Protein AF-A0A348UMD5-F1 (afdb_monomer_lite)

Radius of gyration: 15.3 Å; chains: 1; bounding box: 42×40×35 Å

Structure (mmCIF, N/CA/C/O backbone):
data_AF-A0A348UMD5-F1
#
_entry.id   AF-A0A348UMD5-F1
#
loop_
_atom_site.group_PDB
_atom_site.id
_atom_site.type_symbol
_atom_site.label_atom_id
_atom_site.label_alt_id
_atom_site.label_comp_id
_atom_site.label_asym_id
_atom_site.label_entity_id
_atom_site.label_seq_id
_atom_site.pdbx_PDB_ins_code
_atom_site.Cartn_x
_atom_site.Cartn_y
_atom_site.Cartn_z
_atom_site.occupancy
_atom_site.B_iso_or_equiv
_atom_site.auth_seq_id
_atom_site.auth_comp_id
_atom_site.auth_asym_id
_atom_site.auth_atom_id
_atom_site.pdbx_PDB_model_num
ATOM 1 N N . MET A 1 1 ? 19.401 23.606 12.285 1.00 41.56 1 MET A N 1
ATOM 2 C CA . MET A 1 1 ? 19.381 22.203 11.834 1.00 41.56 1 MET A CA 1
ATOM 3 C C . MET A 1 1 ? 18.327 21.515 12.675 1.00 41.56 1 MET A C 1
ATOM 5 O O . MET A 1 1 ? 18.678 20.749 13.545 1.00 41.56 1 MET A O 1
ATOM 9 N N . ASP A 1 2 ? 17.059 21.870 12.469 1.00 38.34 2 ASP A N 1
ATOM 10 C CA . ASP A 1 2 ? 15.937 21.374 13.271 1.00 38.34 2 ASP A CA 1
ATOM 11 C C . ASP A 1 2 ? 14.674 21.448 12.414 1.00 38.34 2 ASP A C 1
ATOM 13 O O . ASP A 1 2 ? 13.893 22.388 12.495 1.00 38.34 2 ASP A O 1
ATOM 17 N N . GLU A 1 3 ? 14.493 20.467 11.541 1.00 46.81 3 GLU A N 1
ATOM 18 C CA . GLU A 1 3 ? 13.171 20.139 11.029 1.00 46.81 3 GLU A CA 1
ATOM 19 C C . GLU A 1 3 ? 13.021 18.621 11.030 1.00 46.81 3 GLU A C 1
ATOM 21 O O . GLU A 1 3 ? 13.968 17.880 10.774 1.00 46.81 3 GLU A O 1
ATOM 26 N N . VAL A 1 4 ? 11.782 18.186 11.247 1.00 43.12 4 VAL A N 1
ATOM 27 C CA . VAL A 1 4 ? 11.281 16.812 11.114 1.00 43.12 4 VAL A CA 1
ATOM 28 C C . VAL A 1 4 ? 11.300 15.950 12.387 1.00 43.12 4 VAL A C 1
ATOM 30 O O . VAL A 1 4 ? 11.681 14.785 12.379 1.00 43.12 4 VAL A O 1
ATOM 33 N N . PHE A 1 5 ? 10.674 16.460 13.448 1.00 40.25 5 PHE A N 1
ATOM 34 C CA . PHE A 1 5 ? 9.768 15.632 14.253 1.00 40.25 5 PHE A CA 1
ATOM 35 C C . PHE A 1 5 ? 8.350 16.205 14.143 1.00 40.25 5 PHE A C 1
ATOM 37 O O . PHE A 1 5 ? 7.851 16.860 15.054 1.00 40.25 5 PHE A O 1
ATOM 44 N N . ARG A 1 6 ? 7.684 15.988 12.996 1.00 49.81 6 ARG A N 1
ATOM 45 C CA . ARG A 1 6 ? 6.225 16.165 12.940 1.00 49.81 6 ARG A CA 1
ATOM 46 C C . ARG A 1 6 ? 5.606 15.130 13.877 1.00 49.81 6 ARG A C 1
ATOM 48 O O . ARG A 1 6 ? 5.754 13.928 13.661 1.00 49.81 6 ARG A O 1
ATOM 55 N N . ASN A 1 7 ? 4.968 15.637 14.924 1.00 44.50 7 ASN A N 1
ATOM 56 C CA . ASN A 1 7 ? 4.265 14.879 15.945 1.00 44.50 7 ASN A CA 1
ATOM 57 C C . ASN A 1 7 ? 3.229 13.949 15.281 1.00 44.50 7 ASN A C 1
ATOM 59 O O . ASN A 1 7 ? 2.539 14.361 14.348 1.00 44.50 7 ASN A O 1
ATOM 63 N N . GLU A 1 8 ? 3.107 12.693 15.723 1.00 53.28 8 GLU A N 1
ATOM 64 C CA . GLU A 1 8 ? 2.163 11.738 15.111 1.00 53.28 8 GLU A CA 1
ATOM 65 C C . GLU A 1 8 ? 0.686 12.147 15.263 1.00 53.28 8 GLU A C 1
ATOM 67 O O . GLU A 1 8 ? -0.164 11.572 14.586 1.00 53.28 8 GLU A O 1
ATOM 72 N N . GLY A 1 9 ? 0.399 13.159 16.091 1.00 54.59 9 GLY A N 1
ATOM 73 C CA . GLY A 1 9 ? -0.937 13.686 16.374 1.00 54.59 9 GLY A CA 1
ATOM 74 C C . GLY A 1 9 ? -1.590 14.550 15.288 1.00 54.59 9 GLY A C 1
ATOM 75 O O . GLY A 1 9 ? -2.731 14.940 15.482 1.00 54.59 9 GLY A O 1
ATOM 76 N N . ASP A 1 10 ? -0.921 14.834 14.163 1.00 74.88 10 ASP A N 1
ATOM 77 C CA . ASP A 1 10 ? -1.445 15.733 13.110 1.00 74.88 10 ASP A CA 1
ATOM 78 C C . ASP A 1 10 ? -1.783 15.006 11.790 1.00 74.88 10 ASP A C 1
ATOM 80 O O . ASP A 1 10 ? -1.827 15.595 10.709 1.00 74.88 10 ASP A O 1
ATOM 84 N N . LYS A 1 11 ? -1.960 13.679 11.843 1.00 88.62 11 LYS A N 1
ATOM 85 C CA . LYS A 1 11 ? -2.388 12.897 10.675 1.00 88.62 11 LYS A CA 1
ATOM 86 C C . LYS A 1 11 ? -3.904 12.853 10.603 1.00 88.62 11 LYS A C 1
ATOM 88 O O . LYS A 1 11 ? -4.562 12.501 11.579 1.00 88.62 11 LYS A O 1
ATOM 93 N N . THR A 1 12 ? -4.445 13.095 9.415 1.00 95.88 12 THR A N 1
ATOM 94 C CA . THR A 1 12 ? -5.866 12.832 9.170 1.00 95.88 12 THR A CA 1
ATOM 95 C C . THR A 1 12 ? -6.091 11.320 9.167 1.00 95.88 12 THR A C 1
ATOM 97 O O . THR A 1 12 ? -5.408 10.580 8.454 1.00 95.88 12 THR A O 1
ATOM 100 N N . HIS A 1 13 ? -7.018 10.858 10.002 1.00 96.56 13 HIS A N 1
ATOM 101 C CA . HIS A 1 13 ? -7.304 9.440 10.180 1.00 96.56 13 HIS A CA 1
ATOM 102 C C . HIS A 1 13 ? -8.511 9.000 9.343 1.00 96.56 13 HIS A C 1
ATOM 104 O O . HIS A 1 13 ? -9.545 9.668 9.334 1.00 96.56 13 HIS A O 1
ATOM 110 N N . TYR A 1 14 ? -8.392 7.845 8.691 1.00 97.81 14 TYR A N 1
ATOM 111 C CA . TYR A 1 14 ? -9.471 7.193 7.954 1.00 97.81 14 TYR A CA 1
ATOM 112 C C . TYR A 1 14 ? -9.669 5.761 8.436 1.00 97.81 14 TYR A C 1
ATOM 114 O O . TYR A 1 14 ? -8.707 5.027 8.597 1.00 97.81 14 TYR A O 1
ATOM 122 N N . ARG A 1 15 ? -10.915 5.295 8.531 1.00 97.38 15 ARG A N 1
ATOM 123 C CA . ARG A 1 15 ? -11.182 3.878 8.826 1.00 97.38 15 ARG A CA 1
ATOM 124 C C . ARG A 1 15 ? -10.556 2.947 7.780 1.00 97.38 15 ARG A C 1
ATOM 126 O O . ARG A 1 15 ? -9.947 1.935 8.107 1.00 97.38 15 ARG A O 1
ATOM 133 N N . THR A 1 16 ? -10.698 3.299 6.503 1.00 98.19 16 THR A N 1
ATOM 134 C CA . THR A 1 16 ? -10.238 2.461 5.392 1.00 98.19 16 THR A CA 1
ATOM 135 C C . THR A 1 16 ? -9.733 3.317 4.241 1.00 98.19 16 THR A C 1
ATOM 137 O O . THR A 1 16 ? -10.397 4.279 3.856 1.00 98.19 16 THR A O 1
ATOM 140 N N . ILE A 1 17 ? -8.592 2.940 3.670 1.00 98.50 17 ILE A N 1
ATOM 141 C CA . ILE A 1 17 ? -8.039 3.504 2.435 1.00 98.50 17 ILE A CA 1
ATOM 142 C C . ILE A 1 17 ? -7.959 2.392 1.384 1.00 98.50 17 ILE A C 1
ATOM 144 O O . ILE A 1 17 ? -7.527 1.282 1.688 1.00 98.50 17 ILE A O 1
ATOM 148 N N . PHE A 1 18 ? -8.344 2.702 0.145 1.00 98.19 18 PHE A N 1
ATOM 149 C CA . PHE A 1 18 ? -8.160 1.841 -1.025 1.00 98.19 18 PHE A CA 1
ATOM 150 C C . PHE A 1 18 ? -7.208 2.532 -2.000 1.00 98.19 18 PHE A C 1
ATOM 152 O O . PHE A 1 18 ? -7.410 3.703 -2.318 1.00 98.19 18 PHE A O 1
ATOM 159 N N . LEU A 1 19 ? -6.185 1.821 -2.467 1.00 97.88 19 LEU A N 1
ATOM 160 C CA . LEU A 1 19 ? -5.264 2.262 -3.515 1.00 97.88 19 LEU A CA 1
ATOM 161 C C . LEU A 1 19 ? -5.177 1.169 -4.580 1.00 97.88 19 LEU A C 1
ATOM 163 O O . LEU A 1 19 ? -5.102 0.002 -4.214 1.00 97.88 19 LEU A O 1
ATOM 167 N N . SER A 1 20 ? -5.138 1.521 -5.859 1.00 95.25 20 SER A N 1
ATOM 168 C CA . SER A 1 20 ? -4.966 0.587 -6.983 1.00 95.25 20 SER A CA 1
ATOM 169 C C . SER A 1 20 ? -4.014 1.185 -8.020 1.00 95.25 20 SER A C 1
ATOM 171 O O . SER A 1 20 ? -3.693 2.373 -7.928 1.00 95.25 20 SER A O 1
ATOM 173 N N . ASP A 1 21 ? -3.549 0.366 -8.969 1.00 92.94 21 ASP A N 1
ATOM 174 C CA . ASP A 1 21 ? -2.866 0.813 -10.198 1.00 92.94 21 ASP A CA 1
ATOM 175 C C . ASP A 1 21 ? -1.684 1.764 -9.924 1.00 92.94 21 ASP A C 1
ATOM 177 O O . ASP A 1 21 ? -1.491 2.800 -10.565 1.00 92.94 21 ASP A O 1
ATOM 181 N N . ILE A 1 22 ? -0.888 1.435 -8.901 1.00 94.38 22 ILE A N 1
ATOM 182 C CA . ILE A 1 22 ? 0.247 2.262 -8.469 1.00 94.38 22 ILE A CA 1
ATOM 183 C C . ILE A 1 22 ? 1.440 2.079 -9.415 1.00 94.38 22 ILE A C 1
ATOM 185 O O . ILE A 1 22 ? 2.198 3.028 -9.638 1.00 94.38 22 ILE A O 1
ATOM 189 N N . HIS A 1 23 ? 1.619 0.871 -9.961 1.00 91.62 23 HIS A N 1
ATOM 190 C CA . HIS A 1 23 ? 2.644 0.550 -10.953 1.00 91.62 23 HIS A CA 1
ATOM 191 C C . HIS A 1 23 ? 4.077 0.911 -10.512 1.00 91.62 23 HIS A C 1
ATOM 193 O O . HIS A 1 23 ? 4.847 1.545 -11.250 1.00 91.62 23 HIS A O 1
ATOM 199 N N . LEU A 1 24 ? 4.471 0.520 -9.290 1.00 90.81 24 LEU A N 1
ATOM 200 C CA . LEU A 1 24 ? 5.857 0.658 -8.828 1.00 90.81 24 LEU A CA 1
ATOM 201 C C . LEU A 1 24 ? 6.791 -0.108 -9.773 1.00 90.81 24 LEU A C 1
ATOM 203 O O . LEU A 1 24 ? 6.634 -1.307 -9.979 1.00 90.81 24 LEU A O 1
ATOM 207 N N . GLY A 1 25 ? 7.792 0.577 -10.320 1.00 87.69 25 GLY A N 1
ATOM 208 C CA . GLY A 1 25 ? 8.713 0.042 -11.333 1.00 87.69 25 GLY A CA 1
ATOM 209 C C . GLY A 1 25 ? 8.528 0.695 -12.705 1.00 87.69 25 GLY A C 1
ATOM 210 O O . GLY A 1 25 ? 9.273 0.415 -13.650 1.00 87.69 25 GLY A O 1
ATOM 211 N N . THR A 1 26 ? 7.566 1.613 -12.828 1.00 88.19 26 THR A N 1
ATOM 212 C CA . THR A 1 26 ? 7.334 2.410 -14.034 1.00 88.19 26 THR A CA 1
ATOM 213 C C . THR A 1 26 ? 7.765 3.864 -13.851 1.00 88.19 26 THR A C 1
ATOM 215 O O . THR A 1 26 ? 7.709 4.427 -12.763 1.00 88.19 26 THR A O 1
ATOM 218 N N . ARG A 1 27 ? 8.174 4.513 -14.951 1.00 86.69 27 ARG A N 1
ATOM 219 C CA . ARG A 1 27 ? 8.560 5.938 -14.950 1.00 86.69 27 ARG A CA 1
ATOM 220 C C . ARG A 1 27 ? 7.387 6.884 -14.676 1.00 86.69 27 ARG A C 1
ATOM 222 O O . ARG A 1 27 ? 7.622 8.012 -14.268 1.00 86.69 27 ARG A O 1
ATOM 229 N N . GLY A 1 28 ? 6.156 6.442 -14.941 1.00 87.00 28 GLY A N 1
ATOM 230 C CA . GLY A 1 28 ? 4.942 7.230 -14.715 1.00 87.00 28 GLY A CA 1
ATOM 231 C C . GLY A 1 28 ? 4.447 7.198 -13.269 1.00 87.00 28 GLY A C 1
ATOM 232 O O . GLY A 1 28 ? 3.573 7.985 -12.918 1.00 87.00 28 GLY A O 1
ATOM 233 N N . CYS A 1 29 ? 5.000 6.320 -12.425 1.00 91.69 29 CYS A N 1
ATOM 234 C CA . CYS A 1 29 ? 4.572 6.178 -11.041 1.00 91.69 29 CYS A CA 1
ATOM 235 C C . CYS A 1 29 ? 4.849 7.455 -10.233 1.00 91.69 29 CYS A C 1
ATOM 237 O O . CYS A 1 29 ? 5.998 7.873 -10.058 1.00 91.69 29 CYS A O 1
ATOM 239 N N . GLN A 1 30 ? 3.796 8.037 -9.658 1.00 95.12 30 GLN A N 1
ATOM 240 C CA . GLN A 1 30 ? 3.872 9.210 -8.781 1.00 95.12 30 GLN A CA 1
ATOM 241 C C . GLN A 1 30 ? 4.243 8.824 -7.335 1.00 95.12 30 GLN A C 1
ATOM 243 O O . GLN A 1 30 ? 3.577 9.201 -6.369 1.00 95.12 30 GLN A O 1
ATOM 248 N N . ALA A 1 31 ? 5.327 8.061 -7.170 1.00 96.19 31 ALA A N 1
ATOM 249 C CA . ALA A 1 31 ? 5.708 7.452 -5.893 1.00 96.19 31 ALA A CA 1
ATOM 250 C C . ALA A 1 31 ? 5.929 8.469 -4.758 1.00 96.19 31 ALA A C 1
ATOM 252 O O . ALA A 1 31 ? 5.567 8.195 -3.615 1.00 96.19 31 ALA A O 1
ATOM 253 N N . ASP A 1 32 ? 6.484 9.649 -5.050 1.00 96.06 32 ASP A N 1
ATOM 254 C CA . ASP A 1 32 ? 6.721 10.676 -4.027 1.00 96.06 32 ASP A CA 1
ATOM 255 C C . ASP A 1 32 ? 5.420 11.325 -3.536 1.00 96.06 32 ASP A C 1
ATOM 257 O O . ASP A 1 32 ? 5.277 11.602 -2.343 1.00 96.06 32 ASP A O 1
ATOM 261 N N . GLN A 1 33 ? 4.439 11.505 -4.426 1.00 97.31 33 GLN A N 1
ATOM 262 C CA . GLN A 1 33 ? 3.117 12.025 -4.066 1.00 97.31 33 GLN A CA 1
ATOM 263 C C . GLN A 1 33 ? 2.353 11.005 -3.221 1.00 97.31 33 GLN A C 1
ATOM 265 O O . GLN A 1 33 ? 1.832 11.350 -2.159 1.00 97.31 33 GLN A O 1
ATOM 270 N N . LEU A 1 34 ? 2.386 9.731 -3.624 1.00 97.75 34 LEU A N 1
ATOM 271 C CA . LEU A 1 34 ? 1.841 8.633 -2.832 1.00 97.75 34 LEU A CA 1
ATOM 272 C C . LEU A 1 34 ? 2.512 8.545 -1.453 1.00 97.75 34 LEU A C 1
ATOM 274 O O . LEU A 1 34 ? 1.838 8.417 -0.432 1.00 97.75 34 LEU A O 1
ATOM 278 N N . LEU A 1 35 ? 3.840 8.644 -1.392 1.00 96.88 35 LEU A N 1
ATOM 279 C CA . LEU A 1 35 ? 4.565 8.611 -0.126 1.00 96.88 35 LEU A CA 1
ATOM 280 C C . LEU A 1 35 ? 4.186 9.792 0.776 1.00 96.88 35 LEU A C 1
ATOM 282 O O . LEU A 1 35 ? 4.061 9.607 1.988 1.00 96.88 35 LEU A O 1
ATOM 286 N N . SER A 1 36 ? 4.005 10.984 0.204 1.00 96.50 36 SER A N 1
ATOM 287 C CA . SER A 1 36 ? 3.519 12.164 0.925 1.00 96.50 36 SER A CA 1
ATOM 288 C C . SER A 1 36 ? 2.127 11.913 1.510 1.00 96.50 36 SER A C 1
ATOM 290 O O . SER A 1 36 ? 1.940 12.048 2.721 1.00 96.50 36 SER A O 1
ATOM 292 N N . PHE A 1 37 ? 1.194 11.411 0.694 1.00 97.44 37 PHE A N 1
ATOM 293 C CA . PHE A 1 37 ? -0.153 11.033 1.125 1.00 97.44 37 PHE A CA 1
ATOM 294 C C . PHE A 1 37 ? -0.130 10.013 2.275 1.00 97.44 37 PHE A C 1
ATOM 296 O O . PHE A 1 37 ? -0.764 10.218 3.307 1.00 97.44 37 PHE A O 1
ATOM 303 N N . LEU A 1 38 ? 0.665 8.945 2.163 1.00 96.56 38 LEU A N 1
ATOM 304 C CA . LEU A 1 38 ? 0.790 7.919 3.207 1.00 96.56 38 LEU A CA 1
ATOM 305 C C . LEU A 1 38 ? 1.482 8.422 4.484 1.00 96.56 38 LEU A C 1
ATOM 307 O O . LEU A 1 38 ? 1.428 7.752 5.521 1.00 96.56 38 LEU A O 1
ATOM 311 N N . LYS A 1 39 ? 2.206 9.546 4.428 1.00 94.25 39 LYS A N 1
ATOM 312 C CA . LYS A 1 39 ? 2.842 10.177 5.595 1.00 94.25 39 LYS A CA 1
ATOM 313 C C . LYS A 1 39 ? 1.881 11.096 6.343 1.00 94.25 39 LYS A C 1
ATOM 315 O O . LYS A 1 39 ? 1.963 11.126 7.572 1.00 94.25 39 LYS A O 1
ATOM 320 N N . SER A 1 40 ? 0.997 11.796 5.633 1.00 95.69 40 SER A N 1
ATOM 321 C CA . SER A 1 40 ? 0.009 12.714 6.212 1.00 95.69 40 SER A CA 1
ATOM 322 C C . SER A 1 40 ? -1.276 12.034 6.692 1.00 95.69 40 SER A C 1
ATOM 324 O O . SER A 1 40 ? -2.046 12.659 7.419 1.00 95.69 40 SER A O 1
ATOM 326 N N . HIS A 1 41 ? -1.489 10.761 6.348 1.00 96.75 41 HIS A N 1
ATOM 327 C CA . HIS A 1 41 ? -2.685 10.011 6.733 1.00 96.75 41 HIS A CA 1
ATOM 328 C C . HIS A 1 41 ? -2.371 8.747 7.538 1.00 96.75 41 HIS A C 1
ATOM 330 O O . HIS A 1 41 ? -1.282 8.169 7.443 1.00 96.75 41 HIS A O 1
ATOM 336 N N . SER A 1 42 ? -3.342 8.315 8.340 1.00 96.75 42 SER A N 1
ATOM 337 C CA . SER A 1 42 ? -3.356 7.018 9.025 1.00 96.75 42 SER A CA 1
ATOM 338 C C . SER A 1 42 ? -4.649 6.267 8.710 1.00 96.75 42 SER A C 1
ATOM 340 O O . SER A 1 42 ? -5.649 6.883 8.336 1.00 96.75 42 SER A O 1
ATOM 342 N N . CYS A 1 43 ? -4.630 4.939 8.840 1.00 97.88 43 CYS A N 1
ATOM 343 C CA . CYS A 1 43 ? -5.840 4.140 8.696 1.00 97.88 43 CYS A CA 1
ATOM 344 C C . CYS A 1 43 ? -5.815 2.823 9.465 1.00 97.88 43 CYS A C 1
ATOM 346 O O . CYS A 1 43 ? -4.734 2.309 9.771 1.00 97.88 43 CYS A O 1
ATOM 348 N N . ASP A 1 44 ? -7.006 2.289 9.745 1.00 98.00 44 AS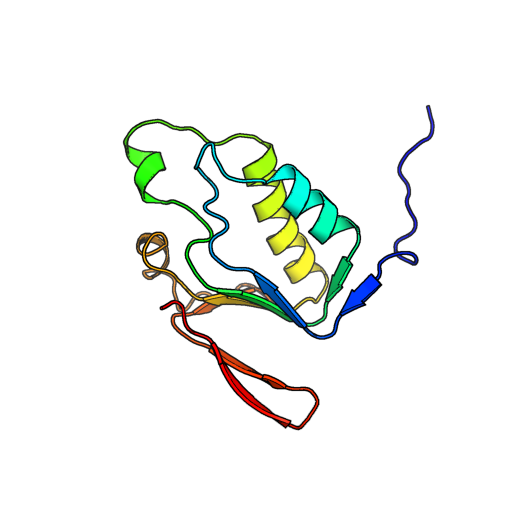P A N 1
ATOM 349 C CA . ASP A 1 44 ? -7.168 0.956 10.337 1.00 98.00 44 ASP A CA 1
ATOM 350 C C . ASP A 1 44 ? -6.961 -0.126 9.277 1.00 98.00 44 ASP A C 1
ATOM 352 O O . ASP A 1 44 ? -6.251 -1.101 9.511 1.00 98.00 44 ASP A O 1
ATOM 356 N N . GLU A 1 45 ? -7.534 0.072 8.087 1.00 98.31 45 GLU A N 1
ATOM 357 C CA . GLU A 1 45 ? -7.406 -0.836 6.950 1.00 98.31 45 GLU A CA 1
ATOM 358 C C . GLU A 1 45 ? -6.834 -0.130 5.712 1.00 98.31 45 GLU A C 1
ATOM 360 O O . GLU A 1 45 ? -7.330 0.915 5.288 1.00 98.31 45 GLU A O 1
ATOM 365 N N . LEU A 1 46 ? -5.837 -0.747 5.078 1.00 98.50 46 LEU A N 1
ATOM 366 C CA . LEU A 1 46 ? -5.292 -0.339 3.786 1.00 98.50 46 LEU A CA 1
ATOM 367 C C . LEU A 1 46 ? -5.460 -1.477 2.779 1.00 98.50 46 LEU A C 1
ATOM 369 O O . LEU A 1 46 ? -4.782 -2.496 2.875 1.00 98.50 46 LEU A O 1
ATOM 373 N N . TYR A 1 47 ? -6.322 -1.286 1.787 1.00 98.12 47 TYR A N 1
ATOM 374 C CA . TYR A 1 47 ? -6.465 -2.202 0.660 1.00 98.12 47 TYR A CA 1
ATOM 375 C C . TYR A 1 47 ? -5.591 -1.724 -0.502 1.00 98.12 47 TYR A C 1
ATOM 377 O O . TYR A 1 47 ? -5.749 -0.604 -0.986 1.00 98.12 47 TYR A O 1
ATOM 385 N N . LEU A 1 48 ? -4.682 -2.584 -0.949 1.00 97.31 48 LEU A N 1
ATOM 386 C CA . LEU A 1 48 ? -3.876 -2.411 -2.153 1.00 97.31 48 LEU A CA 1
ATOM 387 C C . LEU A 1 48 ? -4.483 -3.308 -3.241 1.00 97.31 48 LEU A C 1
ATOM 389 O O . LEU A 1 48 ? -4.344 -4.526 -3.185 1.00 97.31 48 LEU A O 1
ATOM 393 N N . VAL A 1 49 ? -5.240 -2.723 -4.166 1.00 95.81 49 VAL A N 1
ATOM 394 C CA . VAL A 1 49 ? -6.164 -3.405 -5.081 1.00 95.81 49 VAL A CA 1
ATOM 395 C C . VAL A 1 49 ? -5.544 -3.578 -6.466 1.00 95.81 49 VAL A C 1
ATOM 397 O O . VAL A 1 49 ? -5.960 -2.956 -7.438 1.00 95.81 49 VAL A O 1
ATOM 400 N N . GLY A 1 50 ? -4.552 -4.459 -6.537 1.00 91.62 50 GLY A N 1
ATOM 401 C CA . GLY A 1 50 ? -3.884 -4.871 -7.765 1.00 91.62 50 GLY A CA 1
ATOM 402 C C . GLY A 1 50 ? -3.020 -3.808 -8.439 1.00 91.62 50 GLY A C 1
ATOM 403 O O . GLY A 1 50 ? -3.095 -2.614 -8.145 1.00 91.62 50 GLY A O 1
ATOM 404 N N . ASP A 1 51 ? -2.149 -4.307 -9.313 1.00 89.69 51 ASP A N 1
ATOM 405 C CA . ASP A 1 51 ? -1.179 -3.571 -10.119 1.00 89.69 51 ASP A CA 1
ATOM 406 C C . ASP A 1 51 ? -0.356 -2.573 -9.293 1.00 89.69 51 ASP A C 1
ATOM 408 O O . ASP A 1 51 ? -0.103 -1.421 -9.651 1.00 89.69 51 ASP A O 1
ATOM 412 N N . ILE A 1 52 ? 0.086 -3.044 -8.126 1.00 92.38 52 ILE A N 1
ATOM 413 C CA . ILE A 1 52 ? 0.877 -2.245 -7.190 1.00 92.38 52 ILE A CA 1
ATOM 414 C C . ILE A 1 52 ? 2.348 -2.260 -7.595 1.00 92.38 52 ILE A C 1
ATOM 416 O O . ILE A 1 52 ? 3.019 -1.230 -7.495 1.00 92.38 52 ILE A O 1
ATOM 420 N N . ILE A 1 53 ? 2.858 -3.414 -8.039 1.00 87.50 53 ILE A N 1
ATOM 421 C CA . ILE A 1 53 ? 4.238 -3.600 -8.481 1.00 87.50 53 ILE A CA 1
ATOM 422 C C . ILE A 1 53 ? 4.245 -4.150 -9.906 1.00 87.50 53 ILE A C 1
ATOM 424 O O . ILE A 1 53 ? 3.737 -5.229 -10.193 1.00 87.50 53 ILE A O 1
ATOM 428 N N . ASP A 1 54 ? 4.950 -3.463 -10.797 1.00 79.94 54 ASP A N 1
ATOM 429 C CA . ASP A 1 54 ? 5.182 -3.945 -12.152 1.00 79.94 54 ASP A CA 1
ATOM 430 C C . ASP A 1 54 ? 6.337 -4.952 -12.200 1.00 79.94 54 ASP A C 1
ATOM 432 O O . ASP A 1 54 ? 7.488 -4.632 -12.519 1.00 79.94 54 ASP A O 1
ATOM 436 N N . GLY A 1 55 ? 6.021 -6.218 -11.903 1.00 60.66 55 GLY A N 1
ATOM 437 C CA . GLY A 1 55 ? 6.982 -7.328 -11.910 1.00 60.66 55 GLY A CA 1
ATOM 438 C C . GLY A 1 55 ? 7.605 -7.622 -13.284 1.00 60.66 55 GLY A C 1
ATOM 439 O O . GLY A 1 55 ? 8.677 -8.228 -13.367 1.00 60.66 55 GLY A O 1
ATOM 440 N N . TRP A 1 56 ? 6.978 -7.165 -14.373 1.00 52.41 56 TRP A N 1
ATOM 441 C CA . TRP A 1 56 ? 7.423 -7.411 -15.750 1.00 52.41 56 TRP A CA 1
ATOM 442 C C . TRP A 1 56 ? 8.715 -6.671 -16.128 1.00 52.41 56 TRP A C 1
ATOM 444 O O . TRP A 1 56 ? 9.504 -7.174 -16.931 1.00 52.41 56 TRP A O 1
ATOM 454 N N . ARG A 1 57 ? 8.994 -5.504 -15.528 1.00 50.06 57 ARG A N 1
ATOM 455 C CA . ARG A 1 57 ? 10.149 -4.676 -15.927 1.00 50.06 57 ARG A CA 1
ATOM 456 C C . ARG A 1 57 ? 11.455 -5.027 -15.219 1.00 50.06 57 ARG A C 1
ATOM 458 O O . ARG A 1 57 ? 12.527 -4.747 -15.753 1.00 50.06 57 ARG A O 1
ATOM 465 N N . LEU A 1 58 ? 11.379 -5.739 -14.092 1.00 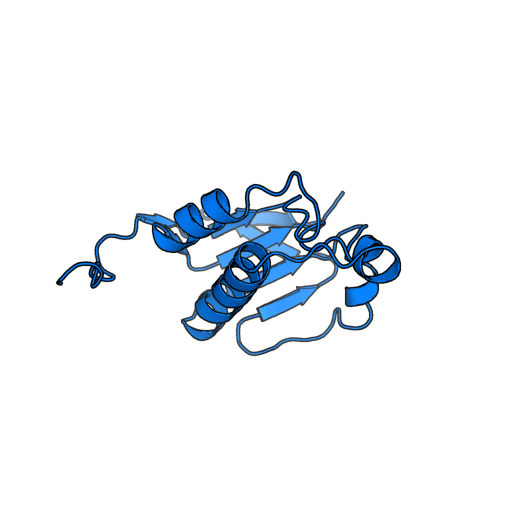50.66 58 LEU A N 1
ATOM 466 C CA . LEU A 1 58 ? 12.554 -6.276 -13.392 1.00 50.66 58 LEU A CA 1
ATOM 467 C C . LEU A 1 58 ? 13.379 -7.245 -14.261 1.00 50.66 58 LEU A C 1
ATOM 469 O O . LEU A 1 58 ? 14.542 -7.484 -13.951 1.00 50.66 58 LEU A O 1
ATOM 473 N N . ARG A 1 59 ? 12.813 -7.776 -15.357 1.00 53.59 59 ARG A N 1
ATOM 474 C CA . ARG A 1 59 ? 13.501 -8.704 -16.269 1.00 53.59 59 ARG A CA 1
ATOM 475 C C . ARG A 1 59 ? 14.195 -8.054 -17.469 1.00 53.59 59 ARG A C 1
ATOM 477 O O . ARG A 1 59 ? 14.947 -8.752 -18.139 1.00 53.59 59 ARG A O 1
ATOM 484 N N . SER A 1 60 ? 13.959 -6.774 -17.773 1.00 55.41 60 SER A N 1
ATOM 485 C CA . SER A 1 60 ? 14.479 -6.167 -19.014 1.00 55.41 60 SER A CA 1
ATOM 486 C C . SER A 1 60 ? 15.226 -4.846 -18.833 1.00 55.41 60 SER A C 1
ATOM 488 O O . SER A 1 60 ? 16.193 -4.627 -19.555 1.00 55.41 60 SER A O 1
ATOM 490 N N . GLN A 1 61 ? 14.878 -4.001 -17.853 1.00 56.53 61 GLN A N 1
ATOM 491 C CA . GLN A 1 61 ? 15.683 -2.845 -17.423 1.00 56.53 61 GLN A CA 1
ATOM 492 C C . GLN A 1 61 ? 15.327 -2.503 -15.971 1.00 56.53 61 GLN A C 1
ATOM 494 O O . GLN A 1 61 ? 14.167 -2.227 -15.673 1.00 56.53 61 GLN A O 1
ATOM 499 N N . LEU A 1 62 ? 16.315 -2.493 -15.071 1.00 69.88 62 LEU A N 1
ATOM 500 C CA . LEU A 1 62 ? 16.131 -2.302 -13.626 1.00 69.88 62 LEU A CA 1
ATOM 501 C C . LEU A 1 62 ? 15.791 -0.834 -13.272 1.00 69.88 62 LEU A C 1
ATOM 503 O O . LEU A 1 62 ? 16.566 -0.138 -12.620 1.00 69.88 62 LEU A O 1
ATOM 507 N N . TYR A 1 63 ? 14.648 -0.320 -13.732 1.00 80.50 63 TYR A N 1
ATOM 508 C CA . TYR A 1 63 ? 14.141 0.982 -13.299 1.00 80.50 63 TYR A CA 1
ATOM 509 C C . TYR A 1 63 ? 13.442 0.825 -11.947 1.00 80.50 63 TYR A C 1
ATOM 511 O O . TYR A 1 63 ? 12.252 0.533 -11.871 1.00 80.50 63 TYR A O 1
ATOM 519 N N . TRP A 1 64 ? 14.209 1.002 -10.873 1.00 88.69 64 TRP A N 1
ATOM 520 C CA . TRP A 1 64 ? 13.694 0.946 -9.508 1.00 88.69 64 TRP A CA 1
ATOM 521 C C . TRP A 1 64 ? 14.263 2.086 -8.651 1.00 88.69 64 TRP A C 1
ATOM 523 O O . TRP A 1 64 ? 15.246 1.903 -7.927 1.00 88.69 64 TRP A O 1
ATOM 533 N N . PRO A 1 65 ? 13.689 3.299 -8.746 1.00 90.44 65 PRO A N 1
ATOM 534 C CA . PRO A 1 65 ? 14.119 4.434 -7.940 1.00 90.44 65 PRO A CA 1
ATOM 535 C C . PRO A 1 65 ? 13.902 4.210 -6.439 1.00 90.44 65 PRO A C 1
ATOM 537 O O . PRO A 1 65 ? 12.998 3.492 -6.008 1.00 90.44 65 PRO A O 1
ATOM 540 N N . GLN A 1 66 ? 14.675 4.916 -5.611 1.00 92.44 66 GLN A N 1
ATOM 541 C CA . GLN A 1 66 ? 14.565 4.829 -4.150 1.00 92.44 66 GLN A CA 1
ATOM 542 C C . GLN A 1 66 ? 13.165 5.202 -3.624 1.00 92.44 66 GLN A C 1
ATOM 544 O O . GLN A 1 66 ? 12.728 4.649 -2.611 1.00 92.44 66 GLN A O 1
ATOM 549 N N . SER A 1 67 ? 12.440 6.096 -4.307 1.00 94.38 67 SER A N 1
ATOM 550 C CA . SER A 1 67 ? 11.066 6.476 -3.950 1.00 94.38 67 SER A CA 1
ATOM 551 C C . SER A 1 67 ? 10.110 5.277 -3.951 1.00 94.38 67 SER A C 1
ATOM 553 O O . SER A 1 67 ? 9.266 5.171 -3.065 1.00 94.38 67 SER A O 1
ATOM 555 N N . HIS A 1 68 ? 10.301 4.307 -4.848 1.00 93.38 68 HIS A N 1
ATOM 556 C CA . HIS A 1 68 ? 9.481 3.095 -4.904 1.00 93.38 68 HIS A CA 1
ATOM 557 C C . HIS A 1 68 ? 9.734 2.171 -3.709 1.00 93.38 68 HIS A C 1
ATOM 559 O O . HIS A 1 68 ? 8.801 1.747 -3.026 1.00 93.38 68 HIS A O 1
ATOM 565 N N . SER A 1 69 ? 11.009 1.936 -3.382 1.00 92.62 69 SER A N 1
ATOM 566 C CA . SER A 1 69 ? 11.398 1.230 -2.155 1.00 92.62 69 SER A CA 1
ATOM 567 C C . SER A 1 69 ? 10.826 1.904 -0.905 1.00 92.62 69 SER A C 1
ATOM 569 O O . SER A 1 69 ? 10.435 1.224 0.042 1.00 92.62 69 SER A O 1
ATOM 571 N N . ASN A 1 70 ? 10.767 3.238 -0.881 1.00 95.94 70 ASN A N 1
ATOM 572 C CA . ASN A 1 70 ? 10.214 3.981 0.249 1.00 95.94 70 ASN A CA 1
ATOM 573 C C . ASN A 1 70 ? 8.703 3.758 0.406 1.00 95.94 70 ASN A C 1
ATOM 575 O O . ASN A 1 70 ? 8.242 3.618 1.539 1.00 95.94 70 ASN A O 1
ATOM 579 N N . VAL A 1 71 ? 7.953 3.673 -0.696 1.00 96.62 71 VAL A N 1
ATOM 580 C CA . VAL A 1 71 ? 6.525 3.313 -0.680 1.00 96.62 71 VAL A CA 1
ATOM 581 C C . VAL A 1 71 ? 6.328 1.899 -0.128 1.00 96.62 71 VAL A C 1
ATOM 583 O O . VAL A 1 71 ? 5.577 1.730 0.832 1.00 96.62 71 VAL A O 1
ATOM 586 N N . LEU A 1 72 ? 7.069 0.899 -0.627 1.00 93.31 72 LEU A N 1
ATOM 587 C CA . LEU A 1 72 ? 6.971 -0.474 -0.105 1.00 93.31 72 LEU A CA 1
ATOM 588 C C . LEU A 1 72 ? 7.283 -0.545 1.394 1.00 93.31 72 LEU A C 1
ATOM 590 O O . LEU A 1 72 ? 6.519 -1.116 2.173 1.00 93.31 72 LEU A O 1
ATOM 594 N N . ARG A 1 73 ? 8.375 0.093 1.834 1.00 94.25 73 ARG A N 1
ATOM 595 C CA . ARG A 1 73 ? 8.711 0.174 3.264 1.00 94.25 73 ARG A CA 1
ATOM 596 C C . ARG A 1 73 ? 7.621 0.875 4.064 1.00 94.25 73 ARG A C 1
ATOM 598 O O . ARG A 1 73 ? 7.405 0.517 5.221 1.00 94.25 73 ARG A O 1
ATOM 605 N N . ARG A 1 74 ? 6.935 1.867 3.486 1.00 96.19 74 ARG A N 1
ATOM 606 C CA . ARG A 1 74 ? 5.830 2.553 4.157 1.00 96.19 74 ARG A CA 1
ATOM 607 C C . ARG A 1 74 ? 4.649 1.614 4.379 1.00 96.19 74 ARG A C 1
ATOM 609 O O . ARG A 1 74 ? 4.146 1.604 5.499 1.00 96.19 74 ARG A O 1
ATOM 616 N N . PHE A 1 75 ? 4.275 0.786 3.402 1.00 95.81 75 PHE A N 1
ATOM 617 C CA . PHE A 1 75 ? 3.243 -0.245 3.586 1.00 95.81 75 PHE A CA 1
ATOM 618 C C . PHE A 1 75 ? 3.606 -1.217 4.713 1.00 95.81 75 PHE A C 1
ATOM 620 O O . PHE A 1 75 ? 2.820 -1.413 5.637 1.00 95.81 75 PHE A O 1
ATOM 627 N N . LEU A 1 76 ? 4.838 -1.735 4.708 1.00 93.81 76 LEU A N 1
ATOM 628 C CA . LEU A 1 76 ? 5.329 -2.623 5.769 1.00 93.81 76 LEU A CA 1
ATOM 629 C C . LEU A 1 76 ? 5.348 -1.939 7.144 1.00 93.81 76 LEU A C 1
ATOM 631 O O . LEU A 1 76 ? 5.042 -2.557 8.161 1.00 93.81 76 LEU A O 1
ATOM 635 N N . THR A 1 77 ? 5.688 -0.649 7.188 1.00 94.50 77 THR A N 1
ATOM 636 C CA . THR A 1 77 ? 5.683 0.136 8.430 1.00 94.50 77 THR A CA 1
ATOM 637 C C . THR A 1 77 ? 4.267 0.323 8.970 1.00 94.50 77 THR A C 1
ATOM 639 O O . THR A 1 77 ? 4.081 0.231 10.180 1.00 94.50 77 THR A O 1
ATOM 642 N N . LEU A 1 78 ? 3.280 0.578 8.105 1.00 95.69 78 LEU A 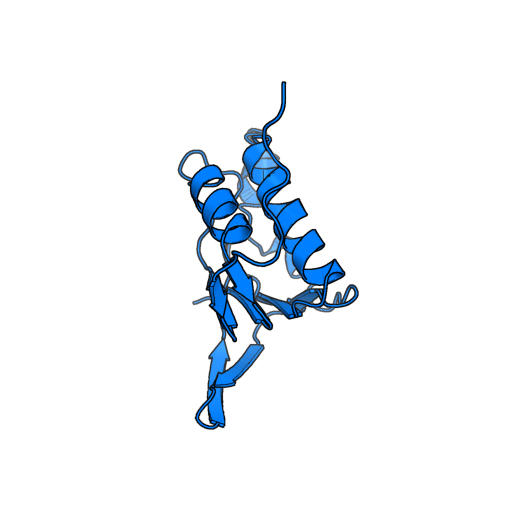N 1
ATOM 643 C CA . LEU A 1 78 ? 1.870 0.662 8.501 1.00 95.69 78 LEU A CA 1
ATOM 644 C C . LEU A 1 78 ? 1.392 -0.677 9.073 1.00 95.69 78 LEU A C 1
ATOM 646 O O . LEU A 1 78 ? 0.878 -0.699 10.190 1.00 95.69 78 LEU A O 1
ATOM 650 N N . ALA A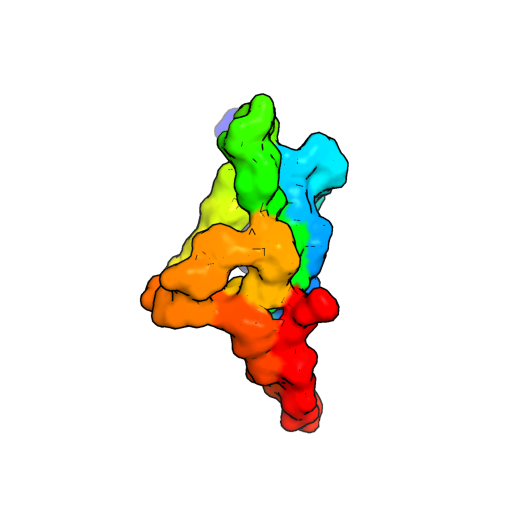 1 79 ? 1.686 -1.788 8.386 1.00 95.50 79 ALA A N 1
ATOM 651 C CA . ALA A 1 79 ? 1.384 -3.133 8.877 1.00 95.50 79 ALA A CA 1
ATOM 652 C C . ALA A 1 79 ? 1.992 -3.390 10.266 1.00 95.50 79 ALA A C 1
ATOM 654 O O . ALA A 1 79 ? 1.295 -3.773 11.207 1.00 95.50 79 ALA A O 1
ATOM 655 N N . LYS A 1 80 ? 3.284 -3.086 10.440 1.00 93.25 80 LYS A N 1
ATOM 656 C CA . LYS A 1 80 ? 3.985 -3.230 11.726 1.00 93.25 80 LYS A CA 1
ATOM 657 C C . LYS A 1 80 ? 3.377 -2.374 12.848 1.00 93.25 80 LYS A C 1
ATOM 659 O O . LYS A 1 80 ? 3.523 -2.723 14.014 1.00 93.25 80 LYS A O 1
ATOM 664 N N . ARG A 1 81 ? 2.726 -1.256 12.515 1.00 93.56 81 ARG A N 1
ATOM 665 C CA . ARG A 1 81 ? 2.113 -0.316 13.470 1.00 93.56 81 ARG A CA 1
ATOM 666 C C . ARG A 1 81 ? 0.627 -0.572 13.736 1.00 93.56 81 ARG A C 1
ATOM 668 O O . ARG A 1 81 ? 0.014 0.223 14.436 1.00 93.56 81 ARG A O 1
ATOM 675 N N . GLY A 1 82 ? 0.063 -1.661 13.215 1.00 95.31 82 GLY A N 1
ATOM 676 C CA . GLY A 1 82 ? -1.308 -2.077 13.525 1.00 95.31 82 GLY A CA 1
ATOM 677 C C . GLY A 1 82 ? -2.323 -1.865 12.404 1.00 95.31 82 GLY A C 1
ATOM 678 O O . GLY A 1 82 ? -3.425 -2.386 12.514 1.00 95.31 82 GLY A O 1
ATOM 679 N N . THR A 1 83 ? -1.973 -1.169 11.317 1.00 97.88 83 THR A N 1
ATOM 680 C CA . THR A 1 83 ? -2.855 -1.087 10.143 1.00 97.88 83 THR A CA 1
ATOM 681 C C . THR A 1 83 ? -2.964 -2.470 9.508 1.00 97.88 83 THR A C 1
ATOM 683 O O . THR A 1 83 ? -1.947 -3.078 9.179 1.00 97.88 83 THR A O 1
ATOM 686 N N . ARG A 1 84 ? -4.179 -2.957 9.274 1.00 97.56 84 ARG A N 1
ATOM 687 C CA . ARG A 1 84 ? -4.418 -4.158 8.475 1.00 97.56 84 ARG A CA 1
ATOM 688 C C . ARG A 1 84 ? -4.215 -3.833 6.998 1.00 97.56 84 ARG A C 1
ATOM 690 O O . ARG A 1 84 ? -4.997 -3.092 6.409 1.00 97.56 84 ARG A O 1
ATOM 697 N N . VAL A 1 85 ? -3.160 -4.367 6.398 1.00 97.75 85 VAL A N 1
ATOM 698 C CA . VAL A 1 85 ? -2.819 -4.160 4.988 1.00 97.75 85 VAL A CA 1
ATOM 699 C C . VAL A 1 85 ? -3.231 -5.391 4.189 1.00 97.75 85 VAL A C 1
ATOM 701 O O . VAL A 1 85 ? -2.701 -6.478 4.399 1.00 97.75 85 VAL A O 1
ATOM 704 N N . VAL A 1 86 ? -4.158 -5.217 3.253 1.00 96.12 86 VAL A N 1
ATOM 705 C CA . VAL A 1 86 ? -4.661 -6.283 2.382 1.00 96.12 86 VAL A CA 1
ATOM 706 C C . VAL A 1 86 ? -4.195 -6.016 0.962 1.00 96.12 86 VAL A C 1
ATOM 708 O O . VAL A 1 86 ? -4.683 -5.105 0.299 1.00 96.12 86 VAL A O 1
ATOM 711 N N . PHE A 1 87 ? -3.251 -6.814 0.491 1.00 94.31 87 PHE A N 1
ATOM 712 C CA . PHE A 1 87 ? -2.731 -6.770 -0.863 1.00 94.31 87 PHE A CA 1
ATOM 713 C C . PHE A 1 87 ? -3.516 -7.751 -1.732 1.00 94.31 87 PHE A C 1
ATOM 715 O O . PHE A 1 87 ? -3.325 -8.962 -1.666 1.00 94.31 87 PHE A O 1
ATOM 722 N N . VAL A 1 88 ? -4.413 -7.225 -2.556 1.00 92.88 88 VAL A N 1
ATOM 723 C CA . VAL A 1 88 ? -5.144 -7.988 -3.567 1.00 92.88 88 VAL A CA 1
ATOM 724 C C . VAL A 1 88 ? -4.294 -8.014 -4.834 1.00 92.88 88 VAL A C 1
ATOM 726 O O . VAL A 1 88 ? -3.949 -6.965 -5.365 1.00 92.88 88 VAL A O 1
ATOM 729 N N . THR A 1 89 ? -3.910 -9.200 -5.298 1.00 88.19 89 THR A N 1
ATOM 730 C CA . THR A 1 89 ? -3.037 -9.354 -6.476 1.00 88.19 89 THR A CA 1
ATOM 731 C C . THR A 1 89 ? -3.721 -8.906 -7.771 1.00 88.19 89 THR A C 1
ATOM 733 O O . THR A 1 89 ? -4.858 -9.298 -8.044 1.00 88.19 89 THR A O 1
ATOM 736 N N . GLY A 1 90 ? -3.011 -8.105 -8.574 1.00 82.19 90 GLY A N 1
ATOM 737 C CA . GLY A 1 90 ? -3.443 -7.692 -9.910 1.00 82.19 90 GLY A CA 1
ATOM 738 C C . GLY A 1 90 ? -2.949 -8.601 -11.035 1.00 82.19 90 GLY A C 1
ATOM 739 O O . GLY A 1 90 ? -2.544 -9.749 -10.806 1.00 82.19 90 GLY A O 1
ATOM 740 N N . ASN A 1 91 ? -2.993 -8.087 -12.261 1.00 78.62 91 ASN A N 1
ATOM 741 C CA . ASN A 1 91 ? -2.503 -8.777 -13.455 1.00 78.62 91 ASN A CA 1
ATOM 742 C C . ASN A 1 91 ? -0.971 -8.726 -13.530 1.00 78.62 91 ASN A C 1
ATOM 744 O O . ASN A 1 91 ? -0.320 -9.729 -13.816 1.00 78.62 91 ASN A O 1
ATOM 748 N N . HIS A 1 92 ? -0.376 -7.584 -13.188 1.00 68.69 92 HIS A N 1
ATOM 749 C CA . HIS A 1 92 ? 1.074 -7.379 -13.235 1.00 68.69 92 HIS A CA 1
ATOM 750 C C . HIS A 1 92 ? 1.816 -7.973 -12.025 1.00 68.69 92 HIS A C 1
ATOM 752 O O . HIS A 1 92 ? 3.002 -8.319 -12.108 1.00 68.69 92 HIS A O 1
ATOM 758 N N . ASP A 1 93 ? 1.095 -8.181 -10.923 1.00 62.75 93 ASP A N 1
ATOM 759 C CA . ASP A 1 93 ? 1.586 -8.805 -9.691 1.00 62.75 93 ASP A CA 1
ATOM 760 C C . ASP A 1 93 ? 1.573 -10.347 -9.752 1.00 62.75 93 ASP A C 1
ATOM 762 O O . ASP A 1 93 ? 1.716 -11.009 -8.726 1.00 62.75 93 ASP A O 1
ATOM 766 N N . GLU A 1 94 ? 1.393 -10.968 -10.924 1.00 63.69 94 GLU A N 1
ATOM 767 C CA . GLU A 1 94 ? 1.193 -12.422 -11.055 1.00 63.69 94 GLU A CA 1
ATOM 768 C C . GLU A 1 94 ? 2.320 -13.254 -10.411 1.00 63.69 94 GLU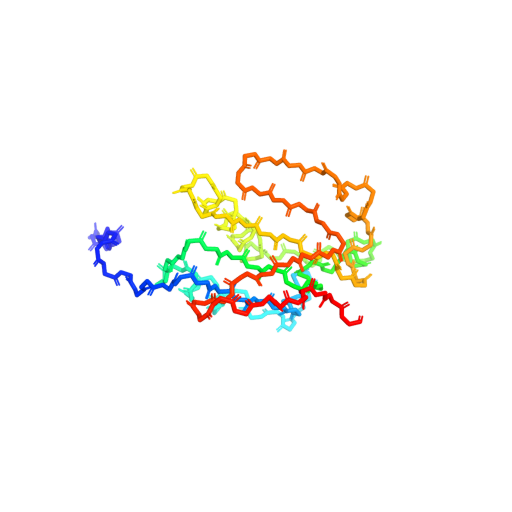 A C 1
ATOM 770 O O . GLU A 1 94 ? 2.086 -14.328 -9.853 1.00 63.69 94 GLU A O 1
ATOM 775 N N . PHE A 1 95 ? 3.550 -12.728 -10.389 1.00 66.06 95 PHE A N 1
ATOM 776 C CA . PHE A 1 95 ? 4.675 -13.372 -9.706 1.00 66.06 95 PHE A CA 1
ATOM 777 C C . PHE A 1 95 ? 4.447 -13.539 -8.193 1.00 66.06 95 PHE A C 1
ATOM 779 O O . PHE A 1 95 ? 4.969 -14.486 -7.599 1.00 66.06 95 PHE A O 1
ATOM 786 N N . LEU A 1 96 ? 3.658 -12.647 -7.585 1.00 63.84 96 LEU A N 1
ATOM 787 C CA . LEU A 1 96 ? 3.272 -12.690 -6.179 1.00 63.84 96 LEU A CA 1
ATOM 788 C C . LEU A 1 96 ? 2.155 -13.699 -5.917 1.00 63.84 96 LEU A C 1
ATOM 790 O O . LEU A 1 96 ? 2.040 -14.169 -4.790 1.00 63.84 96 LEU A O 1
ATOM 794 N N . ARG A 1 97 ? 1.377 -14.121 -6.925 1.00 65.88 97 ARG A N 1
ATOM 795 C CA . ARG A 1 97 ? 0.288 -15.099 -6.723 1.00 65.88 97 ARG A CA 1
ATOM 796 C C . ARG A 1 97 ? 0.779 -16.432 -6.163 1.00 65.88 97 ARG A C 1
ATOM 798 O O . ARG A 1 97 ? 0.066 -17.061 -5.387 1.00 65.88 97 ARG A O 1
ATOM 805 N N . LYS A 1 98 ? 2.023 -16.824 -6.458 1.00 63.41 98 LYS A N 1
ATOM 806 C CA . LYS A 1 98 ? 2.679 -18.008 -5.861 1.00 63.41 98 LYS A CA 1
ATOM 807 C C . LYS A 1 98 ? 2.835 -17.923 -4.338 1.00 63.41 98 LYS A C 1
ATOM 809 O O . LYS A 1 98 ? 3.106 -18.928 -3.694 1.00 63.41 98 LYS A O 1
ATOM 814 N N . TYR A 1 99 ? 2.669 -16.728 -3.788 1.00 62.38 99 TYR A N 1
ATOM 815 C CA . TYR A 1 99 ? 2.782 -16.394 -2.378 1.00 62.38 99 TYR A CA 1
ATOM 816 C C . TYR A 1 99 ? 1.452 -15.863 -1.810 1.00 62.38 99 TYR A C 1
ATOM 818 O O . TYR A 1 99 ? 1.441 -15.302 -0.721 1.00 62.38 99 TYR A O 1
ATOM 826 N N . SER A 1 100 ? 0.330 -16.024 -2.529 1.00 59.88 100 SER A N 1
ATOM 827 C CA . SER A 1 100 ? -0.992 -15.458 -2.185 1.00 59.88 100 SER A CA 1
ATOM 828 C C . SER A 1 100 ? -1.689 -16.059 -0.957 1.00 59.88 100 SER A C 1
ATOM 830 O O . SER A 1 100 ? -2.845 -15.741 -0.710 1.00 59.88 100 SER A O 1
ATOM 832 N N . ASP A 1 101 ? -0.980 -16.878 -0.180 1.00 60.81 101 ASP A N 1
ATOM 833 C CA . ASP A 1 101 ? -1.395 -17.347 1.146 1.00 60.81 101 ASP A CA 1
ATOM 834 C C . ASP A 1 101 ? -0.430 -16.865 2.250 1.00 60.81 101 ASP A C 1
ATOM 836 O O . ASP A 1 101 ? -0.481 -17.328 3.391 1.00 60.81 101 ASP A O 1
ATOM 840 N N . ILE A 1 102 ? 0.487 -15.937 1.939 1.00 68.50 102 ILE A N 1
ATOM 841 C CA . ILE A 1 102 ? 1.372 -15.352 2.947 1.00 68.50 102 ILE A CA 1
ATOM 842 C C . ILE A 1 102 ? 0.589 -14.332 3.773 1.00 68.50 102 ILE A C 1
ATOM 844 O O . ILE A 1 102 ? 0.177 -13.275 3.292 1.00 68.50 102 ILE A O 1
ATOM 848 N N . THR A 1 103 ? 0.475 -14.628 5.063 1.00 75.94 103 THR A N 1
ATOM 849 C CA . THR A 1 103 ? 0.172 -13.645 6.100 1.00 75.94 103 THR A CA 1
ATOM 850 C C . THR A 1 103 ? 1.445 -13.350 6.884 1.00 75.94 103 THR A C 1
ATOM 852 O O . THR A 1 103 ? 2.050 -14.250 7.468 1.00 75.94 103 THR A O 1
ATOM 855 N N . LEU A 1 104 ? 1.862 -12.085 6.910 1.00 77.88 104 LEU A N 1
ATOM 856 C CA . LEU A 1 104 ? 2.991 -11.617 7.710 1.00 77.88 104 LEU A CA 1
ATOM 857 C C . LEU A 1 104 ? 2.514 -10.525 8.669 1.00 77.88 104 LEU A C 1
ATOM 859 O O . LEU A 1 104 ? 2.446 -9.347 8.315 1.00 77.88 104 LEU A O 1
ATOM 863 N N . GLY A 1 105 ? 2.191 -10.916 9.901 1.00 86.38 105 GLY A N 1
ATOM 864 C CA . GLY A 1 105 ? 1.587 -10.001 10.868 1.00 86.38 105 GLY A CA 1
ATOM 865 C C . GLY A 1 105 ? 0.275 -9.434 10.320 1.00 86.38 105 GLY A C 1
ATOM 866 O O . GLY A 1 105 ? -0.622 -10.195 9.985 1.00 86.38 105 GLY A O 1
ATOM 867 N N . ASN A 1 106 ? 0.190 -8.108 10.187 1.00 92.62 106 ASN A N 1
ATOM 868 C CA . ASN A 1 106 ? -0.993 -7.416 9.658 1.00 92.62 106 ASN A CA 1
ATOM 869 C C . ASN A 1 106 ? -0.979 -7.234 8.128 1.00 92.62 106 ASN A C 1
ATOM 871 O O . ASN A 1 106 ? -1.760 -6.437 7.617 1.00 92.62 106 ASN A O 1
ATOM 875 N N . LEU A 1 107 ? -0.068 -7.891 7.401 1.00 93.06 107 LEU A N 1
ATOM 876 C CA . LEU A 1 107 ? -0.036 -7.887 5.938 1.00 93.06 107 LEU A CA 1
ATOM 877 C C . LEU A 1 107 ? -0.570 -9.214 5.400 1.00 93.06 107 LEU A C 1
ATOM 879 O O . LEU A 1 107 ? -0.009 -10.271 5.687 1.00 93.06 107 LEU A O 1
ATOM 883 N N . GLU A 1 108 ? -1.600 -9.137 4.570 1.00 92.75 108 GLU A N 1
ATOM 884 C CA . GLU A 1 108 ? -2.207 -10.269 3.876 1.00 92.75 108 GLU A CA 1
ATOM 885 C C . GLU A 1 108 ? -2.016 -10.087 2.371 1.00 92.75 108 GLU A C 1
ATOM 887 O O . GLU A 1 108 ? -2.349 -9.032 1.835 1.00 92.75 108 GLU A O 1
ATOM 892 N N . LEU A 1 109 ? -1.501 -11.099 1.679 1.00 90.50 109 LEU A N 1
ATOM 893 C CA . LEU A 1 109 ? -1.517 -11.157 0.220 1.00 90.50 109 LEU A CA 1
ATOM 894 C C . LEU A 1 109 ? -2.623 -12.123 -0.196 1.00 90.50 109 LEU A C 1
ATOM 896 O O . LEU A 1 109 ? -2.613 -13.248 0.272 1.00 90.50 109 LEU A O 1
ATOM 900 N N . VAL A 1 110 ? -3.576 -11.698 -1.029 1.00 90.81 110 VAL A N 1
ATOM 901 C CA . VAL A 1 110 ? -4.768 -12.483 -1.399 1.00 90.81 110 VAL A CA 1
ATOM 902 C C . VAL A 1 110 ? -5.150 -12.275 -2.869 1.00 90.81 110 VAL A C 1
ATOM 904 O O . VAL A 1 110 ? -4.719 -11.327 -3.524 1.00 90.81 110 VAL A O 1
ATOM 907 N N . ASN A 1 111 ? -6.004 -13.144 -3.414 1.00 89.38 111 ASN A N 1
ATOM 908 C CA . ASN A 1 111 ? -6.585 -12.955 -4.756 1.00 89.38 111 ASN A CA 1
ATOM 909 C C . ASN A 1 111 ? -7.868 -12.103 -4.743 1.00 89.38 111 ASN A C 1
ATOM 911 O O . ASN A 1 111 ? -8.235 -11.513 -5.752 1.00 89.38 111 ASN A O 1
ATOM 915 N N . ARG A 1 112 ? -8.571 -12.060 -3.608 1.00 92.19 112 ARG A N 1
ATOM 916 C CA . ARG A 1 112 ? -9.790 -11.271 -3.387 1.00 92.19 112 ARG A CA 1
ATOM 917 C C . ARG A 1 112 ? -9.990 -11.042 -1.896 1.00 92.19 112 ARG A C 1
ATOM 919 O O . ARG A 1 112 ? -9.575 -11.877 -1.096 1.00 92.19 112 ARG A O 1
ATOM 926 N N . ALA A 1 113 ? -10.693 -9.980 -1.529 1.00 94.94 113 ALA A N 1
ATOM 927 C CA . ALA A 1 113 ? -11.070 -9.703 -0.147 1.00 94.94 113 ALA A CA 1
ATOM 928 C C . ALA A 1 113 ? -12.538 -9.277 -0.041 1.00 94.94 113 ALA A C 1
ATOM 930 O O . ALA A 1 113 ? -13.168 -8.908 -1.028 1.00 94.94 113 ALA A O 1
ATOM 931 N N . VAL A 1 114 ? -13.099 -9.325 1.167 1.00 97.25 114 VAL A N 1
ATOM 932 C CA . VAL A 1 114 ? -14.417 -8.750 1.456 1.00 97.25 114 VAL A CA 1
ATOM 933 C C . VAL A 1 114 ? -14.235 -7.643 2.479 1.00 97.25 114 VAL A C 1
ATOM 935 O O . VAL A 1 114 ? -13.886 -7.916 3.624 1.00 97.25 114 VAL A O 1
ATOM 938 N N . HIS A 1 115 ? -14.498 -6.405 2.073 1.00 97.75 115 HIS A N 1
ATOM 939 C CA . HIS A 1 115 ? -14.516 -5.267 2.980 1.00 97.75 115 HIS A CA 1
ATOM 940 C C . HIS A 1 115 ? -15.906 -5.108 3.604 1.00 97.75 115 HIS A C 1
ATOM 942 O O . HIS A 1 115 ? -16.926 -5.198 2.915 1.00 97.75 115 HIS A O 1
ATOM 948 N N . ARG A 1 116 ? -15.957 -4.831 4.910 1.00 97.56 116 ARG A N 1
ATOM 949 C CA . ARG A 1 116 ? -17.191 -4.449 5.604 1.00 97.56 116 ARG A CA 1
ATOM 950 C C . ARG A 1 116 ? -17.239 -2.932 5.749 1.00 97.56 116 ARG A C 1
ATOM 952 O O . ARG A 1 116 ? -16.453 -2.357 6.500 1.00 97.56 116 ARG A O 1
ATOM 959 N N . ALA A 1 117 ? -18.165 -2.292 5.045 1.00 96.06 117 ALA A N 1
ATOM 960 C CA . ALA A 1 117 ? -18.392 -0.855 5.118 1.00 96.06 117 ALA A CA 1
ATOM 961 C C . ALA A 1 117 ? -18.908 -0.433 6.508 1.00 96.06 117 ALA A C 1
ATOM 963 O O . ALA A 1 117 ? -19.411 -1.256 7.277 1.00 96.06 117 ALA A O 1
ATOM 964 N N . ALA A 1 118 ? -18.796 0.859 6.832 1.00 95.62 118 ALA A N 1
ATOM 965 C CA . ALA A 1 118 ? -19.239 1.405 8.120 1.00 95.62 118 ALA A CA 1
ATOM 966 C C . ALA A 1 118 ? -20.751 1.220 8.356 1.00 95.62 118 ALA A C 1
ATOM 968 O O . ALA A 1 118 ? -21.182 1.034 9.488 1.00 95.62 118 ALA A O 1
ATOM 969 N N . ASP A 1 119 ? -21.538 1.194 7.279 1.00 96.31 119 ASP A N 1
ATOM 970 C CA . ASP A 1 119 ? -22.980 0.912 7.290 1.00 96.31 119 ASP A CA 1
ATOM 971 C C . ASP A 1 119 ? -23.316 -0.594 7.297 1.00 96.31 119 ASP A C 1
ATOM 973 O O . ASP A 1 119 ? -24.478 -0.985 7.220 1.00 96.31 119 ASP A O 1
ATOM 977 N N . GLY A 1 120 ? -22.304 -1.461 7.383 1.00 96.06 120 GLY A N 1
ATOM 978 C CA . GLY A 1 120 ? -22.457 -2.911 7.435 1.00 96.06 120 GLY A CA 1
ATOM 979 C C . GLY A 1 120 ? -22.558 -3.611 6.081 1.00 96.06 120 GLY A C 1
ATOM 980 O O . GLY A 1 120 ? -22.558 -4.847 6.065 1.00 96.06 120 GLY A O 1
ATOM 981 N N . ARG A 1 121 ? -22.581 -2.885 4.952 1.00 97.75 121 ARG A N 1
ATOM 982 C CA . ARG A 1 121 ? -22.527 -3.512 3.622 1.00 97.75 121 ARG A CA 1
ATOM 983 C C . ARG A 1 121 ? -21.233 -4.304 3.445 1.00 97.75 121 ARG A C 1
ATOM 985 O O . ARG A 1 121 ? -20.172 -3.925 3.938 1.00 97.75 121 ARG A O 1
ATOM 992 N N . ARG A 1 122 ? -21.322 -5.411 2.709 1.00 98.06 122 ARG A N 1
ATOM 993 C CA . ARG A 1 122 ? -20.171 -6.237 2.323 1.00 98.06 122 ARG A CA 1
ATOM 994 C C . ARG A 1 122 ? -19.820 -5.935 0.875 1.00 98.06 122 ARG A C 1
ATOM 996 O O . ARG A 1 122 ? -20.659 -6.121 -0.001 1.00 98.06 122 ARG A O 1
ATOM 1003 N N . LEU A 1 123 ? -18.597 -5.478 0.641 1.00 97.50 123 LEU A N 1
ATOM 1004 C CA . LEU A 1 123 ? -18.081 -5.145 -0.682 1.00 97.50 123 LEU A CA 1
ATOM 1005 C C . LEU A 1 123 ? -17.022 -6.174 -1.069 1.00 97.50 123 LEU A C 1
ATOM 1007 O O . LEU A 1 123 ? -16.080 -6.409 -0.312 1.00 97.50 123 LEU A O 1
ATOM 1011 N N . LEU A 1 124 ? -17.188 -6.801 -2.233 1.00 97.31 124 LEU A N 1
ATOM 1012 C CA . LEU A 1 124 ? -16.145 -7.634 -2.819 1.00 97.31 124 LEU A CA 1
ATOM 1013 C C . LEU A 1 124 ? -15.043 -6.719 -3.362 1.00 97.31 124 LEU A C 1
ATOM 1015 O O . LEU A 1 124 ? -15.318 -5.828 -4.160 1.00 97.31 124 LEU A O 1
ATOM 1019 N N . VAL A 1 125 ? -13.811 -6.953 -2.923 1.00 96.62 125 VAL A N 1
ATOM 1020 C CA . VAL A 1 125 ? -12.614 -6.240 -3.366 1.00 96.62 125 VAL A CA 1
ATOM 1021 C C . VAL A 1 125 ? -11.797 -7.198 -4.223 1.00 96.62 125 VAL A C 1
ATOM 1023 O O . VAL A 1 125 ? -11.288 -8.208 -3.731 1.00 96.62 125 VAL A O 1
ATOM 1026 N N . VAL A 1 126 ? -11.706 -6.889 -5.510 1.00 93.56 126 VAL A N 1
ATOM 1027 C CA . VAL A 1 126 ? -10.961 -7.640 -6.524 1.00 93.56 126 VAL A CA 1
ATOM 1028 C C . VAL A 1 126 ? -10.280 -6.649 -7.455 1.00 93.56 126 VAL A C 1
ATOM 1030 O O . VAL A 1 126 ? -10.782 -5.542 -7.642 1.00 93.56 126 VAL A O 1
ATOM 1033 N N . HIS A 1 127 ? -9.149 -7.049 -8.023 1.00 86.81 127 HIS A N 1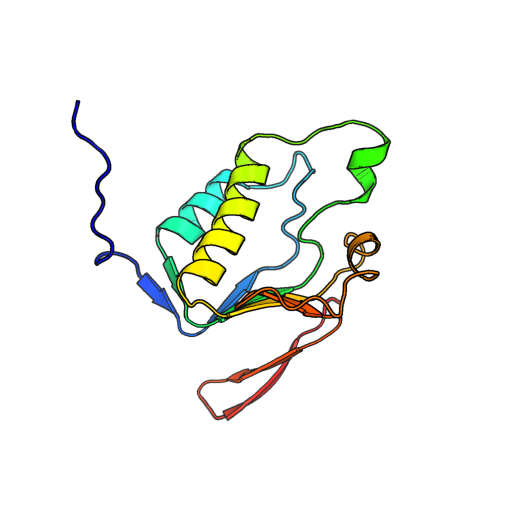
ATOM 1034 C CA . HIS A 1 127 ? -8.618 -6.386 -9.207 1.00 86.81 127 HIS A CA 1
ATOM 1035 C C . HIS A 1 127 ? -9.365 -6.920 -10.439 1.00 86.81 127 HIS A C 1
ATOM 1037 O O . HIS A 1 127 ? -9.714 -8.104 -10.458 1.00 86.81 127 HIS A O 1
ATOM 1043 N N . GLY A 1 128 ? -9.678 -6.021 -11.375 1.00 80.12 128 GLY A N 1
ATOM 1044 C CA . GLY A 1 128 ? -10.550 -6.268 -12.530 1.00 80.12 128 GLY A CA 1
ATOM 1045 C C . GLY A 1 128 ? -10.045 -7.328 -13.497 1.00 80.12 128 GLY A C 1
ATOM 1046 O O . GLY A 1 128 ? -8.810 -7.494 -13.619 1.00 80.12 128 GLY A O 1
#

Sequence (128 aa):
MDEVFRNEGDKTHYRTIFLSDIHLGTRGCQADQLLSFLKSHSCDELYLVGDIIDGWRLRSQLYWPQSHSNVLRRFLTLAKRGTRVVFVTGNHDEFLRKYSDITLGNLELVNRAVHRAADGRRLLVVHG

Foldseek 3Di:
DDDDPPDPVQAAEDAEDEDEQQAQQDPPRPLVVLLVNLSRHAYQEYEYAENNYQPPNVVPDRRHDVSSVSSVVSLVVNQVVNRQYEYAYYPRNVVCVVVQCDDDRSYHRHNWDWDQDPVRDTDIRHHD

Secondary structure (DSSP, 8-state):
-------GGGPEEEEEEEE----BTSTT--HHHHHHHHHHEEEEEEEEES--B-TTGGGT-----HHHHHHHHHHHHHHHTT-EEEEE--STTHHHHTTTT-EETTEEEES-EEEE-TTS-EEEE---

pLDDT: mean 85.06, std 16.65, range [38.34, 98.5]